Protein AF-A0A7C0TYW8-F1 (afdb_monomer_lite)

Organism: Thermococcus litoralis (NCBI:txid2265)

InterPro domains:
  IPR007197 Radical SAM [PF04055] (31-126)
  IPR007197 Radical SAM [SFLDS00029] (31-128)
  IPR013785 Aldolase-type TIM barrel [G3DSA:3.20.20.70] (14-129)
  IPR058240 Radical SAM superfamily [SSF102114] (24-128)

Radius of gyration: 15.15 Å; chains: 1; bounding box: 33×33×39 Å

Structure (mmCIF, N/CA/C/O backbone):
data_AF-A0A7C0TYW8-F1
#
_entry.id   AF-A0A7C0TYW8-F1
#
loop_
_atom_site.group_PDB
_atom_site.id
_atom_site.type_symbol
_atom_site.label_atom_id
_atom_site.label_alt_id
_atom_site.label_comp_id
_atom_site.label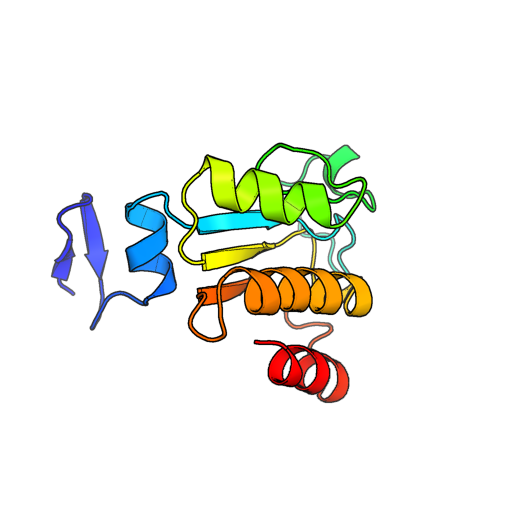_asym_id
_atom_site.label_entity_id
_atom_site.label_seq_id
_atom_site.pdbx_PDB_ins_code
_atom_site.Cartn_x
_atom_site.Cartn_y
_atom_site.Cartn_z
_atom_site.occupancy
_atom_site.B_iso_or_equiv
_atom_site.auth_seq_id
_atom_site.auth_comp_id
_atom_site.auth_asym_id
_atom_site.auth_atom_id
_atom_site.pdbx_PDB_model_num
ATOM 1 N N . MET A 1 1 ? 10.270 -15.587 22.797 1.00 87.81 1 MET A N 1
ATOM 2 C CA . MET A 1 1 ? 9.183 -15.760 21.805 1.00 87.81 1 MET A CA 1
ATOM 3 C C . MET A 1 1 ? 7.892 -16.067 22.555 1.00 87.81 1 MET A C 1
ATOM 5 O O . MET A 1 1 ? 7.957 -16.802 23.530 1.00 87.81 1 MET A O 1
ATOM 9 N N . ARG A 1 2 ? 6.754 -15.474 22.178 1.00 92.88 2 ARG A N 1
ATOM 10 C CA . ARG A 1 2 ? 5.457 -15.630 22.868 1.00 92.88 2 ARG A CA 1
ATOM 11 C C . ARG A 1 2 ? 4.417 -16.196 21.904 1.00 92.88 2 ARG A C 1
ATOM 13 O O . ARG A 1 2 ? 4.348 -15.735 20.767 1.00 92.88 2 ARG A O 1
ATOM 20 N N . LYS A 1 3 ? 3.621 -17.173 22.345 1.00 93.44 3 LYS A N 1
ATOM 21 C CA . LYS A 1 3 ? 2.490 -17.695 21.564 1.00 93.44 3 LYS A CA 1
ATOM 22 C C . LYS A 1 3 ? 1.366 -16.655 21.556 1.00 93.44 3 LYS A C 1
ATOM 24 O O . LYS A 1 3 ? 1.052 -16.083 22.598 1.00 93.44 3 LYS A O 1
ATOM 29 N N . THR A 1 4 ? 0.794 -16.378 20.393 1.00 90.00 4 THR A N 1
ATOM 30 C CA . THR A 1 4 ? -0.356 -15.480 20.247 1.00 90.00 4 THR A CA 1
ATOM 31 C C . THR A 1 4 ? -1.658 -16.270 20.399 1.00 90.00 4 THR A C 1
ATOM 33 O O . THR A 1 4 ? -1.678 -17.495 20.272 1.00 90.00 4 THR A O 1
ATOM 36 N N . LYS A 1 5 ? -2.778 -15.571 20.606 1.00 90.44 5 LYS A N 1
ATOM 37 C CA . LYS A 1 5 ? -4.118 -16.185 20.577 1.00 90.44 5 LYS A CA 1
ATOM 38 C C . LYS A 1 5 ? -4.557 -16.664 19.181 1.00 90.44 5 LYS A C 1
ATOM 40 O O . LYS A 1 5 ? -5.615 -17.259 19.058 1.00 90.44 5 LYS A O 1
ATOM 45 N N . TYR A 1 6 ? -3.749 -16.411 18.148 1.00 88.19 6 TYR A N 1
ATOM 46 C CA . TYR A 1 6 ? -4.021 -16.738 16.745 1.00 88.19 6 TYR A CA 1
ATOM 47 C C . TYR A 1 6 ? -3.169 -17.919 16.252 1.00 88.19 6 TYR A C 1
ATOM 49 O O . TYR A 1 6 ? -2.812 -17.978 15.081 1.00 88.19 6 TYR A O 1
ATOM 57 N N . TYR A 1 7 ? -2.772 -18.821 17.158 1.00 89.56 7 TYR A N 1
ATOM 58 C CA . TYR A 1 7 ? -1.950 -20.005 16.859 1.00 89.56 7 TYR A CA 1
ATOM 59 C C . TYR A 1 7 ? -0.592 -19.704 16.190 1.00 89.56 7 TYR A C 1
ATOM 61 O O . TYR A 1 7 ? 0.017 -20.587 15.594 1.00 89.56 7 TYR A O 1
ATOM 69 N N . SER A 1 8 ? -0.083 -18.477 16.335 1.00 90.38 8 SER A N 1
ATOM 70 C CA . SER A 1 8 ? 1.221 -18.039 15.823 1.00 90.38 8 SER A CA 1
ATOM 71 C C . SER A 1 8 ? 2.180 -17.662 16.958 1.00 90.38 8 SER A C 1
ATOM 73 O O . SER A 1 8 ? 1.818 -17.696 18.137 1.00 90.38 8 SER A O 1
ATOM 75 N N . TYR A 1 9 ? 3.414 -17.287 16.617 1.00 93.12 9 TYR A N 1
ATOM 76 C CA . TYR A 1 9 ? 4.430 -16.844 17.570 1.00 93.12 9 TYR A CA 1
ATOM 77 C C . TYR A 1 9 ? 4.900 -15.424 17.248 1.00 93.12 9 TYR A C 1
ATOM 79 O O . TYR A 1 9 ? 4.983 -15.041 16.086 1.00 93.12 9 TYR A O 1
ATOM 87 N N . THR A 1 10 ? 5.233 -14.646 18.279 1.00 93.06 10 THR A N 1
ATOM 88 C CA . THR A 1 10 ? 5.804 -13.299 18.137 1.00 93.06 10 THR A CA 1
ATOM 89 C C . THR A 1 10 ? 7.098 -13.162 18.934 1.00 93.06 10 THR A C 1
ATOM 91 O O . THR A 1 10 ? 7.236 -13.682 20.050 1.00 93.06 10 THR A O 1
ATOM 94 N N . VAL A 1 11 ? 8.055 -12.431 18.373 1.00 93.62 11 VAL A N 1
ATOM 95 C CA . VAL A 1 11 ? 9.245 -11.941 19.076 1.00 93.62 11 VAL A CA 1
ATOM 96 C C . VAL A 1 11 ? 9.018 -10.454 19.334 1.00 93.62 11 VAL A C 1
ATOM 98 O O . VAL A 1 11 ? 8.632 -9.735 18.423 1.00 93.62 11 VAL A O 1
ATOM 101 N N . GLY A 1 12 ? 9.168 -10.000 20.580 1.00 91.56 12 GLY A N 1
ATOM 102 C CA . GLY A 1 12 ? 8.805 -8.629 20.953 1.00 91.56 12 GLY A CA 1
ATOM 103 C C . GLY A 1 12 ? 7.295 -8.373 20.891 1.00 91.56 12 GLY A C 1
ATOM 104 O O . GLY A 1 12 ? 6.493 -9.248 21.247 1.00 91.56 12 GLY A O 1
ATOM 105 N N . GLU A 1 13 ? 6.913 -7.160 20.500 1.00 91.00 13 GLU A N 1
ATOM 106 C CA . GLU A 1 13 ? 5.522 -6.773 20.259 1.00 91.00 13 GLU A CA 1
ATOM 107 C C . GLU A 1 13 ? 5.125 -6.997 18.802 1.00 91.00 13 GLU A C 1
ATOM 109 O O . GLU A 1 13 ? 5.913 -6.784 17.885 1.00 91.00 13 GLU A O 1
ATOM 114 N N . LEU A 1 14 ? 3.873 -7.397 18.583 1.00 91.44 14 LEU A N 1
ATOM 115 C CA . LEU A 1 14 ? 3.350 -7.578 17.235 1.00 91.44 14 LEU A CA 1
ATOM 116 C C . LEU A 1 14 ? 3.293 -6.214 16.509 1.00 91.44 14 LEU A C 1
ATOM 118 O O . LEU A 1 14 ? 2.748 -5.272 17.084 1.00 91.44 14 LEU A O 1
ATOM 122 N N . PRO A 1 15 ? 3.780 -6.068 15.264 1.00 92.75 15 PRO A N 1
ATOM 123 C CA . PRO A 1 15 ? 3.689 -4.802 14.533 1.00 92.75 15 PRO A CA 1
ATOM 124 C C . PRO A 1 15 ? 2.238 -4.350 14.309 1.00 92.75 15 PRO A C 1
ATOM 126 O O . PRO A 1 15 ? 1.340 -5.184 14.164 1.00 92.75 15 PRO A O 1
ATOM 129 N N . LYS A 1 16 ? 1.995 -3.032 14.216 1.00 94.44 16 LYS A N 1
ATOM 130 C CA . LYS A 1 16 ? 0.645 -2.462 14.003 1.00 94.44 16 LYS A CA 1
ATOM 131 C C . LYS A 1 16 ? -0.055 -3.077 12.785 1.00 94.44 16 LYS A C 1
ATOM 133 O O . LYS A 1 16 ? -1.216 -3.458 12.884 1.00 94.44 16 LYS A O 1
ATOM 138 N N . GLY A 1 17 ? 0.664 -3.255 11.674 1.00 94.19 17 GLY A N 1
ATOM 139 C CA . GLY A 1 17 ? 0.136 -3.920 10.478 1.00 94.19 17 GLY A CA 1
ATOM 140 C C . GLY A 1 17 ? -0.370 -5.335 10.740 1.00 94.19 17 GLY A C 1
ATOM 141 O O . GLY A 1 17 ? -1.475 -5.667 10.325 1.00 94.19 17 GLY A O 1
ATOM 142 N N . CYS A 1 18 ? 0.387 -6.139 11.488 1.00 92.69 18 CYS A N 1
ATOM 143 C CA . 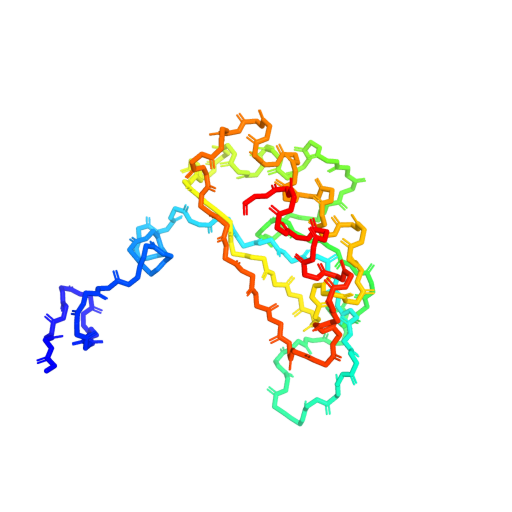CYS A 1 18 ? -0.017 -7.491 11.860 1.00 92.69 18 CYS A CA 1
ATOM 144 C C . CYS A 1 18 ? -1.208 -7.490 12.829 1.00 92.69 18 CYS A C 1
ATOM 146 O O . CYS A 1 18 ? -2.098 -8.316 12.660 1.00 92.69 18 CYS A O 1
ATOM 148 N N . LYS A 1 19 ? -1.266 -6.552 13.794 1.00 93.94 19 LYS A N 1
ATOM 149 C CA . LYS A 1 19 ? -2.425 -6.390 14.699 1.00 93.94 19 LYS A CA 1
ATOM 150 C C . LYS A 1 19 ? -3.724 -6.119 13.925 1.00 93.94 19 LYS A C 1
ATOM 152 O O . LYS A 1 19 ? -4.747 -6.690 14.277 1.00 93.94 19 LYS A O 1
ATOM 157 N N . LEU A 1 20 ? -3.668 -5.289 12.881 1.00 95.88 20 LEU A N 1
ATOM 158 C CA . LEU A 1 20 ? -4.827 -4.979 12.033 1.00 95.88 20 LEU A CA 1
ATOM 159 C C . LEU A 1 20 ? -5.157 -6.116 11.053 1.00 95.88 20 LEU A C 1
ATOM 161 O O . LEU A 1 20 ? -6.322 -6.407 10.813 1.00 95.88 20 LEU A O 1
ATOM 165 N N . CYS A 1 21 ? -4.138 -6.788 10.510 1.00 92.94 21 CYS A N 1
ATOM 166 C CA . CYS A 1 21 ? -4.318 -7.899 9.574 1.00 92.94 21 CYS A CA 1
ATOM 167 C C . CYS A 1 21 ? -5.082 -9.068 10.213 1.00 92.94 21 CYS A C 1
ATOM 169 O O . CYS A 1 21 ? -6.052 -9.550 9.643 1.00 92.94 21 CYS A O 1
ATOM 171 N N . VAL A 1 22 ? -4.725 -9.466 11.441 1.00 93.12 22 VAL A N 1
ATOM 172 C CA . VAL A 1 22 ? -5.443 -10.541 12.160 1.00 93.12 22 VAL A CA 1
ATOM 173 C C . VAL A 1 22 ? -6.885 -10.177 12.532 1.00 93.12 22 VAL A C 1
ATOM 175 O O . VAL A 1 22 ? -7.654 -11.060 12.892 1.00 93.12 22 VAL A O 1
ATOM 178 N N . GLN A 1 23 ? -7.252 -8.893 12.472 1.00 93.50 23 GLN A N 1
ATOM 179 C CA . GLN A 1 23 ? -8.628 -8.419 12.649 1.00 93.50 23 GLN A CA 1
ATOM 180 C C . GLN A 1 23 ? -9.412 -8.381 11.328 1.00 93.50 23 GLN A C 1
ATOM 182 O O . GLN A 1 23 ? -10.602 -8.102 11.358 1.00 93.50 23 GLN A O 1
ATOM 187 N N . GLY A 1 24 ? -8.760 -8.616 10.183 1.00 93.81 24 GLY A N 1
ATOM 188 C CA . GLY A 1 24 ? -9.360 -8.425 8.860 1.00 93.81 24 GLY A CA 1
ATOM 189 C C . GLY A 1 24 ? -9.519 -6.955 8.455 1.00 93.81 24 GLY A C 1
ATOM 190 O O . GLY A 1 24 ? -10.173 -6.668 7.467 1.00 93.81 24 GLY A O 1
ATOM 191 N N . ALA A 1 25 ? -8.904 -6.014 9.180 1.00 96.38 25 ALA A N 1
ATOM 192 C CA . ALA A 1 25 ? -9.130 -4.574 9.015 1.00 96.38 25 ALA A CA 1
ATOM 193 C C . ALA A 1 25 ? -8.107 -3.888 8.086 1.00 96.38 25 ALA A C 1
ATOM 195 O O . ALA A 1 25 ? -7.841 -2.687 8.213 1.00 96.38 25 ALA A O 1
ATOM 196 N N . LYS A 1 26 ? -7.448 -4.649 7.202 1.00 97.38 26 LYS A N 1
ATOM 197 C CA . LYS A 1 26 ? -6.452 -4.136 6.251 1.00 97.38 26 LYS A CA 1
ATOM 198 C C . LYS A 1 26 ? -6.949 -4.346 4.826 1.00 97.38 26 LYS A C 1
ATOM 200 O O . LYS A 1 26 ? -6.952 -5.480 4.362 1.00 97.38 26 LYS A O 1
ATOM 205 N N . LEU A 1 27 ? -7.210 -3.247 4.119 1.00 98.44 27 LEU A N 1
ATOM 206 C CA . LEU A 1 27 ? -7.408 -3.268 2.673 1.00 98.44 27 LEU A CA 1
ATOM 207 C C . LEU A 1 27 ? -6.157 -3.841 2.000 1.00 98.44 27 LEU A C 1
ATOM 209 O O . LEU A 1 27 ? -5.051 -3.352 2.249 1.00 98.44 27 LEU A O 1
ATOM 213 N N . VAL A 1 28 ? -6.309 -4.832 1.127 1.00 98.38 28 VAL A N 1
ATOM 214 C CA . VAL A 1 28 ? -5.220 -5.279 0.251 1.00 98.38 28 VAL A CA 1
ATOM 215 C C . VAL A 1 28 ? -5.250 -4.417 -1.003 1.00 98.38 28 VAL A C 1
ATOM 217 O O . VAL A 1 28 ? -6.146 -4.543 -1.827 1.00 98.38 28 VAL A O 1
ATOM 220 N N . LEU A 1 29 ? -4.287 -3.513 -1.152 1.00 98.56 29 LEU A N 1
ATOM 221 C CA . LEU A 1 29 ? -4.226 -2.594 -2.284 1.00 98.56 29 LEU A CA 1
ATOM 222 C C . LEU A 1 29 ? -3.172 -3.074 -3.285 1.00 98.56 29 LEU A C 1
ATOM 224 O O . LEU A 1 29 ? -1.976 -2.845 -3.101 1.00 98.56 29 LEU A O 1
ATOM 228 N N . PHE A 1 30 ? -3.617 -3.751 -4.339 1.00 98.69 30 PHE A N 1
ATOM 229 C CA . PHE A 1 30 ? -2.784 -4.218 -5.443 1.00 98.69 30 PHE A CA 1
ATOM 230 C C . PHE A 1 30 ? -2.633 -3.097 -6.482 1.00 98.69 30 PHE A C 1
ATOM 232 O O . PHE A 1 30 ? -3.594 -2.725 -7.150 1.00 98.69 30 PHE A O 1
ATOM 239 N N . THR A 1 31 ? -1.438 -2.529 -6.614 1.00 98.31 31 THR A N 1
ATOM 240 C CA . THR A 1 31 ? -1.204 -1.281 -7.378 1.00 98.31 31 THR A CA 1
ATOM 241 C C . THR A 1 31 ? -0.853 -1.498 -8.852 1.00 98.31 31 THR A C 1
ATOM 243 O O . THR A 1 31 ? -1.194 -0.675 -9.707 1.00 98.31 31 THR A O 1
ATOM 246 N N . THR A 1 32 ? -0.143 -2.583 -9.148 1.00 98.56 32 THR A N 1
ATOM 247 C CA . THR A 1 32 ? 0.301 -2.988 -10.486 1.00 98.56 32 THR A CA 1
ATOM 248 C C . THR A 1 32 ? 0.832 -4.417 -10.426 1.00 98.56 32 THR A C 1
ATOM 250 O O . THR A 1 32 ? 1.364 -4.825 -9.393 1.00 98.56 32 THR A O 1
ATOM 253 N N . GLY A 1 33 ? 0.745 -5.173 -11.519 1.00 98.25 33 GLY A N 1
ATOM 254 C CA . GLY A 1 33 ? 1.473 -6.432 -11.685 1.00 98.25 33 GLY A CA 1
ATOM 255 C C . GLY A 1 33 ? 2.924 -6.263 -12.126 1.00 98.25 33 GLY A C 1
ATOM 256 O O . GLY A 1 33 ? 3.710 -7.202 -11.998 1.00 98.25 33 GLY A O 1
ATOM 257 N N . ALA A 1 34 ? 3.302 -5.065 -12.589 1.00 98.12 34 ALA A N 1
ATOM 258 C CA . ALA A 1 34 ? 4.653 -4.781 -13.047 1.00 98.12 34 ALA A CA 1
ATOM 259 C C . ALA A 1 34 ? 5.670 -4.963 -11.910 1.00 98.12 34 ALA A C 1
ATOM 261 O O . ALA A 1 34 ? 5.483 -4.474 -10.793 1.00 98.12 34 ALA A O 1
ATOM 262 N N . CYS A 1 35 ? 6.763 -5.660 -12.207 1.00 97.81 35 CYS A N 1
ATOM 263 C CA . CYS A 1 35 ? 7.843 -5.924 -11.267 1.00 97.81 35 CYS A CA 1
ATOM 264 C C . CYS A 1 35 ? 9.183 -5.928 -12.013 1.00 97.81 35 CYS A C 1
ATOM 266 O O . CYS A 1 35 ? 9.269 -6.534 -13.081 1.00 97.81 35 CYS A O 1
ATOM 268 N N . PRO A 1 36 ? 10.256 -5.329 -11.464 1.00 97.00 36 PRO A N 1
ATOM 269 C CA . PRO A 1 36 ? 11.599 -5.428 -12.042 1.00 97.00 36 PRO A CA 1
ATOM 270 C C . PRO A 1 36 ? 12.237 -6.816 -11.839 1.00 97.00 36 PRO A C 1
ATOM 272 O O . PRO A 1 36 ? 13.400 -7.017 -12.186 1.00 97.00 36 PRO A O 1
ATOM 275 N N . ARG A 1 37 ? 11.522 -7.767 -11.222 1.00 96.62 37 ARG A N 1
ATOM 276 C CA . ARG A 1 37 ? 11.984 -9.134 -10.970 1.00 96.62 37 ARG A CA 1
ATOM 277 C C . ARG A 1 37 ? 11.032 -10.151 -11.587 1.00 96.62 37 ARG A C 1
ATOM 279 O O . ARG A 1 37 ? 9.821 -9.959 -11.575 1.00 96.62 37 ARG A O 1
ATOM 286 N N . ASP A 1 38 ? 11.596 -11.279 -12.001 1.00 95.62 38 ASP A N 1
ATOM 287 C CA . ASP A 1 38 ? 10.858 -12.469 -12.425 1.00 95.62 38 ASP A CA 1
ATOM 288 C C . ASP A 1 38 ? 11.261 -13.667 -11.551 1.00 95.62 38 ASP A C 1
ATOM 290 O O . ASP A 1 38 ? 12.083 -14.508 -11.909 1.00 95.62 38 ASP A O 1
ATOM 294 N N . CYS A 1 39 ? 10.773 -13.675 -10.307 1.00 96.19 39 CYS A N 1
ATOM 295 C CA . CYS A 1 39 ? 11.135 -14.705 -9.335 1.00 96.19 39 CYS A CA 1
ATOM 296 C C . CYS A 1 39 ? 10.499 -16.056 -9.701 1.00 96.19 39 CYS A C 1
ATOM 298 O O . CYS A 1 39 ? 9.289 -16.128 -9.917 1.00 96.19 39 CYS A O 1
ATOM 300 N N . PHE A 1 40 ? 11.272 -17.145 -9.621 1.00 96.69 40 PHE A N 1
ATOM 301 C CA . PHE A 1 40 ? 10.790 -18.512 -9.893 1.00 96.69 40 PHE A CA 1
ATOM 302 C C . PHE A 1 40 ? 9.634 -18.968 -8.982 1.00 96.69 40 PHE A C 1
ATOM 304 O O . PHE A 1 40 ? 8.903 -19.890 -9.321 1.00 96.69 40 PHE A O 1
ATOM 311 N N . TYR A 1 41 ? 9.480 -18.336 -7.815 1.00 96.38 41 TYR A N 1
ATOM 312 C CA . TYR A 1 41 ? 8.432 -18.624 -6.833 1.00 96.38 41 TYR A CA 1
ATOM 313 C C . TYR A 1 41 ? 7.292 -17.596 -6.849 1.00 96.38 41 TYR A C 1
ATOM 315 O O . TYR A 1 41 ? 6.443 -17.625 -5.958 1.00 96.38 41 TYR A O 1
ATOM 323 N N . CYS A 1 42 ? 7.284 -16.641 -7.788 1.00 96.88 42 CYS A N 1
ATOM 324 C CA . CYS A 1 42 ? 6.287 -15.573 -7.792 1.00 96.88 42 CYS A CA 1
ATOM 325 C C . CYS A 1 42 ? 4.877 -16.160 -7.996 1.00 96.88 42 CYS A C 1
ATOM 327 O O . CYS A 1 42 ? 4.607 -16.717 -9.064 1.00 96.88 42 CYS A O 1
ATOM 329 N N . PRO A 1 43 ? 3.966 -16.013 -7.012 1.00 95.94 43 PRO A N 1
ATOM 330 C CA . PRO A 1 43 ? 2.650 -16.644 -7.053 1.00 95.94 43 PRO A CA 1
ATOM 331 C C . PRO A 1 43 ? 1.654 -15.886 -7.940 1.00 95.94 43 PRO A C 1
ATOM 333 O O . PRO A 1 43 ? 0.525 -16.341 -8.110 1.00 95.94 43 PRO A O 1
ATOM 336 N N . LEU A 1 44 ? 2.033 -14.718 -8.478 1.00 96.88 44 LEU A N 1
ATOM 337 C CA . LEU A 1 44 ? 1.164 -13.954 -9.364 1.00 96.88 44 LEU A CA 1
ATOM 338 C C . LEU A 1 44 ? 0.935 -14.719 -10.660 1.00 96.88 44 LEU A C 1
ATOM 340 O O . LEU A 1 44 ? 1.876 -15.084 -11.373 1.00 96.88 44 LEU A O 1
ATOM 344 N N . SER A 1 45 ? -0.341 -14.901 -10.969 1.00 95.81 45 SER A N 1
ATOM 345 C CA . SER A 1 45 ? -0.790 -15.456 -12.229 1.00 95.81 45 SER A CA 1
ATOM 346 C C . SER A 1 45 ? -0.437 -14.543 -13.409 1.00 95.81 45 SER A C 1
ATOM 348 O O . SER A 1 45 ? -0.268 -13.337 -13.212 1.00 95.81 45 SER A O 1
ATOM 350 N N . PRO A 1 46 ? -0.376 -15.072 -14.646 1.00 96.00 46 PRO A N 1
ATOM 351 C CA . PRO A 1 46 ? -0.004 -14.283 -15.820 1.00 96.00 46 PRO A CA 1
ATOM 352 C C . PRO A 1 46 ? -0.810 -12.986 -15.969 1.00 96.00 46 PRO A C 1
ATOM 354 O O . PRO A 1 46 ? -0.230 -11.922 -16.123 1.00 96.00 46 PRO A O 1
ATOM 357 N N . TRP A 1 47 ? -2.134 -13.035 -15.791 1.00 95.94 47 TRP A N 1
ATOM 358 C CA . TRP A 1 47 ? -2.983 -11.844 -15.912 1.00 95.94 47 TRP A CA 1
ATOM 359 C C . TRP A 1 47 ? -2.783 -10.824 -14.782 1.00 95.94 47 TRP A C 1
ATOM 361 O O . TRP A 1 47 ? -3.013 -9.638 -14.990 1.00 95.94 47 TRP A O 1
ATOM 371 N N . ARG A 1 48 ? -2.355 -11.254 -13.584 1.00 96.38 48 ARG A N 1
ATOM 372 C CA . ARG A 1 48 ? -2.013 -10.335 -12.485 1.00 96.38 48 ARG A CA 1
ATOM 373 C C . ARG A 1 48 ? -0.599 -9.774 -12.598 1.00 96.38 48 ARG A C 1
ATOM 375 O O . ARG A 1 48 ? -0.274 -8.890 -11.818 1.00 96.38 48 ARG A O 1
ATOM 382 N N . ARG A 1 49 ? 0.235 -10.271 -13.517 1.00 96.88 49 ARG A N 1
ATOM 383 C CA . ARG A 1 49 ? 1.549 -9.682 -13.832 1.00 96.88 49 ARG A CA 1
ATOM 384 C C . ARG A 1 49 ? 1.447 -8.513 -14.818 1.00 96.88 49 ARG A C 1
ATOM 386 O O . ARG A 1 49 ? 2.392 -7.742 -14.936 1.00 96.88 49 ARG A O 1
ATOM 393 N N . GLU A 1 50 ? 0.298 -8.352 -15.469 1.00 97.38 50 GLU A N 1
ATOM 394 C CA . GLU A 1 50 ? -0.014 -7.187 -16.299 1.00 97.38 50 GLU A CA 1
ATOM 395 C C . GLU A 1 50 ? -0.179 -5.909 -15.458 1.00 97.38 50 GLU A C 1
ATOM 397 O O . GLU A 1 50 ? -0.285 -5.949 -14.229 1.00 97.38 50 GLU A O 1
ATOM 402 N N . ASP A 1 51 ? -0.233 -4.744 -16.107 1.00 97.69 51 ASP A N 1
ATOM 403 C CA . ASP A 1 51 ? -0.444 -3.469 -15.410 1.00 97.69 51 ASP A CA 1
ATOM 404 C C . ASP A 1 51 ? -1.915 -3.263 -14.998 1.00 97.69 51 ASP A C 1
ATOM 406 O O . ASP A 1 51 ? -2.634 -2.435 -15.554 1.00 97.69 51 ASP A O 1
ATOM 410 N N . VAL A 1 52 ? -2.360 -4.049 -14.016 1.00 98.25 52 VAL A N 1
ATOM 411 C CA . VAL A 1 52 ? -3.712 -4.045 -13.441 1.00 98.25 52 VAL A CA 1
ATOM 412 C C . VAL A 1 52 ? -3.686 -3.672 -11.958 1.00 98.25 52 VAL A C 1
ATOM 414 O O . VAL A 1 52 ? -2.708 -3.942 -11.260 1.00 98.25 52 VAL A O 1
ATOM 417 N N . SER A 1 53 ? -4.767 -3.076 -11.454 1.00 98.56 53 SER A N 1
ATOM 418 C CA . SER A 1 53 ? -4.887 -2.653 -10.055 1.00 98.56 53 SER A CA 1
ATOM 419 C C . SER A 1 53 ? -6.215 -3.074 -9.422 1.00 98.56 53 SER A C 1
ATOM 421 O O . SER A 1 53 ? -7.258 -3.116 -10.079 1.00 98.56 53 SER A O 1
ATOM 423 N N . TYR A 1 54 ? -6.162 -3.413 -8.132 1.00 98.75 54 TYR A N 1
ATOM 424 C CA . TYR A 1 54 ? -7.296 -3.914 -7.357 1.00 98.75 54 TYR A CA 1
ATOM 425 C C . TYR A 1 54 ? -7.275 -3.390 -5.920 1.00 98.75 54 TYR A C 1
ATOM 427 O O . TYR A 1 54 ? -6.222 -3.302 -5.287 1.00 98.75 54 TYR A O 1
ATOM 435 N N . ALA A 1 55 ? -8.458 -3.095 -5.395 1.00 98.50 55 ALA A N 1
ATOM 436 C CA . ALA A 1 55 ? -8.716 -2.930 -3.974 1.00 98.50 55 ALA A CA 1
ATOM 437 C C . ALA A 1 55 ? -9.399 -4.225 -3.511 1.00 98.50 55 ALA A C 1
ATOM 439 O O . ALA A 1 55 ? -10.487 -4.548 -3.979 1.00 98.50 55 ALA A O 1
ATOM 440 N N . ASN A 1 56 ? -8.728 -5.016 -2.675 1.00 97.56 56 ASN A N 1
ATOM 441 C CA . ASN A 1 56 ? -9.054 -6.425 -2.455 1.00 97.56 56 ASN A CA 1
ATOM 442 C C . ASN A 1 56 ? -9.185 -7.169 -3.804 1.00 97.56 56 ASN A C 1
ATOM 444 O O . ASN A 1 56 ? -8.211 -7.286 -4.549 1.00 97.56 56 ASN A O 1
ATOM 448 N N . GLU A 1 57 ? -10.395 -7.621 -4.138 1.00 96.56 57 GLU A N 1
ATOM 449 C CA . GLU A 1 57 ? -10.728 -8.292 -5.401 1.00 96.56 57 GLU A CA 1
ATOM 450 C C . GLU A 1 57 ? -11.474 -7.380 -6.393 1.00 96.56 57 GLU A C 1
ATOM 452 O O . GLU A 1 57 ? -11.765 -7.788 -7.519 1.00 96.56 57 GLU A O 1
ATOM 457 N N . ARG A 1 58 ? -11.765 -6.128 -6.015 1.00 97.81 58 ARG A N 1
ATOM 458 C CA . ARG A 1 58 ? -12.448 -5.146 -6.864 1.00 97.81 58 ARG A CA 1
ATOM 459 C C . ARG A 1 58 ? -11.442 -4.453 -7.795 1.00 97.81 58 ARG A C 1
ATOM 461 O O . ARG A 1 58 ? -10.511 -3.821 -7.294 1.00 97.81 58 ARG A O 1
ATOM 468 N N . PRO A 1 59 ? -11.608 -4.517 -9.132 1.00 98.31 59 PRO A N 1
ATOM 469 C CA . PRO A 1 59 ? -10.774 -3.753 -10.059 1.00 98.31 59 PRO A CA 1
ATOM 470 C C . PRO A 1 59 ? -10.900 -2.250 -9.806 1.00 98.31 59 PRO A C 1
ATOM 472 O O . PRO A 1 59 ? -12.014 -1.742 -9.665 1.00 98.31 59 PRO A O 1
ATOM 475 N N . ILE A 1 60 ? -9.776 -1.537 -9.808 1.00 98.62 60 ILE A N 1
ATOM 476 C CA . ILE A 1 60 ? -9.757 -0.080 -9.644 1.00 98.62 60 ILE A CA 1
ATOM 477 C C . ILE A 1 60 ? -9.849 0.561 -11.030 1.00 98.62 60 ILE A C 1
ATOM 479 O O . ILE A 1 60 ? -8.903 0.504 -11.815 1.00 98.62 60 ILE A O 1
ATOM 483 N N . LYS A 1 61 ? -10.989 1.181 -11.338 1.00 97.81 61 LYS A N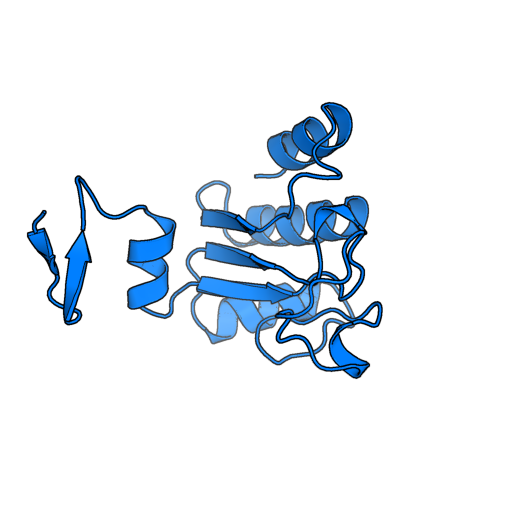 1
ATOM 484 C CA . LYS A 1 61 ? -11.189 1.973 -12.564 1.00 97.81 61 LYS A CA 1
ATOM 485 C C . LYS A 1 61 ? -11.014 3.463 -12.297 1.00 97.81 61 LYS A C 1
ATOM 487 O O . LYS A 1 61 ? -10.664 4.214 -13.202 1.00 97.81 61 LYS A O 1
ATOM 492 N N . ASN A 1 62 ? -11.275 3.890 -11.066 1.00 98.06 62 ASN A N 1
ATOM 493 C CA . ASN A 1 62 ? -11.070 5.250 -10.587 1.00 98.06 62 ASN A CA 1
ATOM 494 C C . ASN A 1 62 ? -10.800 5.248 -9.070 1.00 98.06 62 ASN A C 1
ATOM 496 O O . ASN A 1 62 ? -10.946 4.230 -8.396 1.00 98.06 62 ASN A O 1
ATOM 500 N N . LEU A 1 63 ? -10.416 6.400 -8.521 1.00 98.25 63 LEU A N 1
ATOM 501 C CA . LEU A 1 63 ? -10.027 6.523 -7.112 1.00 98.25 63 LEU A CA 1
ATOM 502 C C . LEU A 1 63 ? -11.174 6.227 -6.128 1.00 98.25 63 LEU A C 1
ATOM 504 O O . LEU A 1 63 ? -10.907 5.761 -5.020 1.00 98.25 63 LEU A O 1
ATOM 508 N N . ASN A 1 64 ? -12.439 6.426 -6.523 1.00 98.38 64 ASN A N 1
ATOM 509 C CA . ASN A 1 64 ? -13.579 6.121 -5.653 1.00 98.38 64 ASN A CA 1
ATOM 510 C C . ASN A 1 64 ? -13.718 4.621 -5.396 1.00 98.38 64 ASN A C 1
ATOM 512 O O . ASN A 1 64 ? -14.128 4.254 -4.300 1.00 98.38 64 ASN A O 1
ATOM 516 N N . ASP A 1 65 ? -13.306 3.757 -6.331 1.00 98.62 65 ASP A N 1
ATOM 517 C CA . ASP A 1 65 ? -13.339 2.302 -6.122 1.00 98.62 65 ASP A CA 1
ATOM 518 C C . ASP A 1 65 ? -12.512 1.890 -4.891 1.00 98.62 65 ASP A C 1
ATOM 520 O O . ASP A 1 65 ? -12.911 1.002 -4.140 1.00 98.62 65 ASP A O 1
ATOM 524 N N . ILE A 1 66 ? -11.388 2.575 -4.647 1.00 98.62 66 ILE A N 1
ATOM 525 C CA . ILE A 1 66 ? -10.514 2.339 -3.488 1.00 98.62 66 ILE A CA 1
ATOM 526 C C . ILE A 1 66 ? -11.218 2.764 -2.197 1.00 98.62 66 ILE A C 1
ATOM 528 O O . ILE A 1 66 ? -11.206 2.030 -1.208 1.00 98.62 66 ILE A O 1
ATOM 532 N N . ILE A 1 67 ? -11.823 3.954 -2.203 1.00 98.56 67 ILE A N 1
ATOM 533 C CA . ILE A 1 67 ? -12.503 4.526 -1.036 1.00 98.56 67 ILE A CA 1
ATOM 534 C C . ILE A 1 67 ? -13.728 3.684 -0.672 1.00 98.56 67 ILE A C 1
ATOM 536 O O . ILE A 1 67 ? -13.942 3.386 0.501 1.00 98.56 67 ILE A O 1
ATOM 540 N N . GLU A 1 68 ? -14.532 3.307 -1.664 1.00 98.50 68 GLU A N 1
ATOM 541 C CA . GLU A 1 68 ? -15.723 2.481 -1.476 1.00 98.50 68 GLU A CA 1
ATOM 542 C C . GLU A 1 68 ? -15.362 1.119 -0.888 1.00 98.50 68 GLU A C 1
ATOM 544 O O . GLU A 1 68 ? -15.936 0.728 0.124 1.00 98.50 68 GLU A O 1
ATOM 549 N N . GLU A 1 69 ? -14.368 0.430 -1.453 1.00 98.56 69 GLU A N 1
ATOM 550 C CA . GLU A 1 69 ? -13.929 -0.872 -0.945 1.00 98.56 69 GLU A CA 1
ATOM 551 C C . GLU A 1 69 ? -13.337 -0.773 0.471 1.00 98.56 69 GLU A C 1
ATOM 553 O O . GLU A 1 69 ? -13.569 -1.634 1.324 1.00 98.56 69 GLU A O 1
ATOM 558 N N . ALA A 1 70 ? -12.587 0.294 0.762 1.00 98.38 70 ALA A N 1
ATOM 559 C CA . ALA A 1 70 ? -12.076 0.558 2.105 1.00 98.38 70 ALA A CA 1
ATOM 560 C C . ALA A 1 70 ? -13.205 0.811 3.118 1.00 98.38 70 ALA A C 1
ATOM 562 O O . ALA A 1 70 ? -13.102 0.364 4.259 1.00 98.38 70 ALA A O 1
ATOM 563 N N . LYS A 1 71 ? -14.289 1.486 2.711 1.00 98.19 71 LYS A N 1
ATOM 564 C CA . LYS A 1 71 ? -15.475 1.708 3.555 1.00 98.19 71 LYS A CA 1
ATOM 565 C C . LYS A 1 71 ? -16.264 0.422 3.780 1.00 98.19 71 LYS A C 1
ATOM 567 O O . LYS A 1 71 ? -16.627 0.146 4.912 1.00 98.19 71 LYS A O 1
ATOM 572 N N . ILE A 1 72 ? -16.502 -0.368 2.731 1.00 97.62 72 ILE A N 1
ATOM 573 C CA . ILE A 1 72 ? -17.304 -1.603 2.805 1.00 97.62 72 ILE A CA 1
ATOM 574 C C . ILE A 1 72 ? -16.728 -2.598 3.822 1.00 97.62 72 ILE A C 1
ATOM 576 O O . ILE A 1 72 ? -17.486 -3.285 4.499 1.00 97.62 72 ILE A O 1
ATOM 580 N N . GLN A 1 73 ? -15.401 -2.672 3.937 1.00 95.94 73 GLN A N 1
ATOM 581 C CA . GLN A 1 73 ? -14.732 -3.578 4.876 1.00 95.94 73 GLN A CA 1
ATOM 582 C C . GLN A 1 73 ? -14.426 -2.954 6.250 1.00 95.94 73 GLN A C 1
ATOM 584 O O . GLN A 1 73 ? -13.765 -3.602 7.060 1.00 95.94 73 GLN A O 1
ATOM 589 N N . ASP A 1 74 ? -14.796 -1.689 6.481 1.00 97.06 74 ASP A N 1
ATOM 590 C CA . ASP A 1 74 ? -14.379 -0.905 7.652 1.00 97.06 74 ASP A CA 1
ATOM 591 C C . ASP A 1 74 ? -12.848 -0.903 7.858 1.00 97.06 74 ASP A C 1
ATOM 593 O O . ASP A 1 74 ? -12.319 -1.176 8.943 1.00 97.06 74 ASP A O 1
ATOM 597 N N . ALA A 1 75 ? -12.099 -0.616 6.787 1.00 98.00 75 ALA A N 1
ATOM 598 C CA . ALA A 1 75 ? -10.642 -0.659 6.813 1.00 98.00 75 ALA A CA 1
ATOM 599 C C . ALA A 1 75 ? -10.060 0.332 7.837 1.00 98.00 75 ALA A C 1
ATOM 601 O O . ALA A 1 75 ? -10.423 1.505 7.889 1.00 98.00 75 ALA A O 1
ATOM 602 N N . LEU A 1 76 ? -9.059 -0.121 8.594 1.00 97.94 76 LEU A N 1
ATOM 603 C CA . LEU A 1 76 ? -8.258 0.701 9.517 1.00 97.94 76 LEU A CA 1
ATOM 604 C C . LEU A 1 76 ? -6.832 0.954 8.988 1.00 97.94 76 LEU A C 1
ATOM 606 O O . LEU A 1 76 ? -5.994 1.600 9.632 1.00 97.94 76 LEU A O 1
ATOM 610 N N . GLY A 1 77 ? -6.522 0.405 7.816 1.00 98.06 77 GLY A N 1
ATOM 611 C CA . GLY A 1 77 ? -5.271 0.606 7.104 1.00 98.06 77 GLY A CA 1
ATOM 612 C C . GLY A 1 77 ? -5.246 -0.135 5.768 1.00 98.06 77 GLY A C 1
ATOM 613 O O . GLY A 1 77 ? -6.135 -0.929 5.485 1.00 98.06 77 GLY A O 1
ATOM 614 N N . ALA A 1 78 ? -4.182 0.044 4.982 1.00 98.31 78 ALA A N 1
ATOM 615 C CA . ALA A 1 78 ? -3.992 -0.660 3.709 1.00 98.31 78 ALA A CA 1
ATOM 616 C C . ALA A 1 78 ? -2.604 -1.305 3.580 1.00 98.31 78 ALA A C 1
ATOM 618 O O . ALA A 1 78 ? -1.587 -0.724 3.978 1.00 98.31 78 ALA A O 1
ATOM 619 N N . GLY A 1 79 ? -2.566 -2.558 3.135 1.00 98.25 79 GLY A N 1
ATOM 620 C CA . GLY A 1 79 ? -1.364 -3.267 2.714 1.00 98.25 79 GLY A CA 1
ATOM 621 C C . GLY A 1 79 ? -1.165 -3.055 1.218 1.00 98.25 79 GLY A C 1
ATOM 622 O O . GLY A 1 79 ? -1.926 -3.602 0.428 1.00 98.25 79 GLY A O 1
ATOM 623 N N . VAL A 1 80 ? -0.177 -2.253 0.840 1.00 98.44 80 VAL A N 1
ATOM 624 C CA . VAL A 1 80 ? 0.110 -1.894 -0.549 1.00 98.44 80 VAL A CA 1
ATOM 625 C C . VAL A 1 80 ? 1.047 -2.934 -1.146 1.00 98.44 80 VAL A C 1
ATOM 627 O O . VAL A 1 80 ? 2.145 -3.156 -0.638 1.00 98.44 80 VAL A O 1
ATOM 630 N N . THR A 1 81 ? 0.594 -3.597 -2.200 1.00 98.06 81 THR A N 1
ATOM 631 C CA . THR A 1 81 ? 1.260 -4.739 -2.831 1.00 98.06 81 THR A CA 1
ATOM 632 C C . THR A 1 81 ? 1.073 -4.692 -4.353 1.00 98.06 81 THR A C 1
ATOM 634 O O . THR A 1 81 ? 0.574 -3.705 -4.904 1.00 98.06 81 THR A O 1
ATOM 637 N N . GLY A 1 82 ? 1.509 -5.734 -5.050 1.00 97.19 82 GLY A N 1
ATOM 638 C CA . GLY A 1 82 ? 1.534 -5.805 -6.504 1.00 97.19 82 GLY A CA 1
ATOM 639 C C . GLY A 1 82 ? 2.525 -6.861 -6.979 1.00 97.19 82 GLY A C 1
ATOM 640 O O . GLY A 1 82 ? 2.833 -7.807 -6.252 1.00 97.19 82 GLY A O 1
ATOM 641 N N . GLY A 1 83 ? 3.085 -6.637 -8.162 1.00 97.88 83 GLY A N 1
ATOM 642 C CA . GLY A 1 83 ? 4.417 -7.119 -8.510 1.00 97.88 83 GLY A CA 1
ATOM 643 C C . GLY A 1 83 ? 5.475 -6.378 -7.685 1.00 97.88 83 GLY A C 1
ATOM 644 O O . GLY A 1 83 ? 6.062 -6.942 -6.765 1.00 97.88 83 GLY A O 1
ATOM 645 N N . ASP A 1 84 ? 5.672 -5.091 -7.972 1.00 98.19 84 ASP A N 1
ATOM 646 C CA . ASP A 1 84 ? 6.345 -4.141 -7.080 1.00 98.19 84 ASP A CA 1
ATOM 647 C C . ASP A 1 84 ? 5.654 -2.769 -7.196 1.00 98.19 84 ASP A C 1
ATOM 649 O O . ASP A 1 84 ? 5.711 -2.166 -8.273 1.00 98.19 84 ASP A O 1
ATOM 653 N N . PRO A 1 85 ? 5.022 -2.245 -6.127 1.00 98.38 85 PRO A N 1
ATOM 654 C CA . PRO A 1 85 ? 4.356 -0.940 -6.136 1.00 98.38 85 PRO A CA 1
ATOM 655 C C . PRO A 1 85 ? 5.242 0.220 -6.598 1.00 98.38 85 PRO A C 1
ATOM 657 O O . PRO A 1 85 ? 4.738 1.205 -7.142 1.00 98.38 85 PRO A O 1
ATOM 660 N N . LEU A 1 86 ? 6.563 0.114 -6.417 1.00 98.44 86 LEU A N 1
ATOM 661 C CA . LEU A 1 86 ? 7.504 1.140 -6.870 1.00 98.44 86 LEU A CA 1
ATOM 662 C C . LEU A 1 86 ? 7.647 1.189 -8.402 1.00 98.44 86 LEU A C 1
ATOM 664 O O . LEU A 1 86 ? 8.103 2.198 -8.931 1.00 98.44 86 LEU A O 1
ATOM 668 N N . SER A 1 87 ? 7.215 0.154 -9.134 1.00 98.31 87 SER A N 1
ATOM 669 C CA . SER A 1 87 ? 7.206 0.138 -10.612 1.00 98.31 87 SER A CA 1
ATOM 670 C C . SER A 1 87 ? 6.187 1.109 -11.220 1.00 98.31 87 SER A C 1
ATOM 672 O O . SER A 1 87 ? 6.231 1.397 -12.419 1.00 98.31 87 SER A O 1
ATOM 674 N N . ARG A 1 88 ? 5.237 1.579 -10.404 1.00 98.25 88 ARG A N 1
ATOM 675 C CA . ARG A 1 88 ? 4.227 2.594 -10.729 1.00 98.25 88 ARG A CA 1
ATOM 676 C C . ARG A 1 88 ? 4.113 3.569 -9.559 1.00 98.25 88 ARG A C 1
ATOM 678 O O . ARG A 1 88 ? 3.045 3.719 -8.967 1.00 98.25 88 ARG A O 1
ATOM 685 N N . ILE A 1 89 ? 5.238 4.183 -9.189 1.00 98.25 89 ILE A N 1
ATOM 686 C CA . ILE A 1 89 ? 5.353 4.980 -7.964 1.00 98.25 89 ILE A CA 1
ATOM 687 C C . ILE A 1 89 ? 4.339 6.127 -7.902 1.00 98.25 89 ILE A C 1
ATOM 689 O O . ILE A 1 89 ? 3.713 6.308 -6.863 1.00 98.25 89 ILE A O 1
ATOM 693 N N . GLU A 1 90 ? 4.090 6.837 -9.002 1.00 98.38 90 GLU A N 1
ATOM 694 C CA . GLU A 1 90 ? 3.120 7.938 -9.053 1.00 98.38 90 GLU A CA 1
ATOM 695 C C . GLU A 1 90 ? 1.701 7.459 -8.710 1.00 98.38 90 GLU A C 1
ATOM 697 O O . GLU A 1 90 ? 1.033 8.054 -7.866 1.00 98.38 90 GLU A O 1
ATOM 702 N N . ARG A 1 91 ? 1.273 6.327 -9.287 1.00 98.38 91 ARG A N 1
ATOM 703 C CA . ARG A 1 91 ? -0.026 5.700 -8.990 1.00 98.38 91 ARG A CA 1
ATOM 704 C C . ARG A 1 91 ? -0.095 5.232 -7.537 1.00 98.38 91 ARG A C 1
ATOM 706 O O . ARG A 1 91 ? -1.098 5.435 -6.861 1.00 98.38 91 ARG A O 1
ATOM 713 N N . THR A 1 92 ? 0.972 4.604 -7.049 1.00 98.50 92 THR A N 1
ATOM 714 C CA . THR A 1 92 ? 1.063 4.133 -5.662 1.00 98.50 92 THR A CA 1
ATOM 715 C C . THR A 1 92 ? 0.921 5.289 -4.671 1.00 98.50 92 THR A C 1
ATOM 717 O O . THR A 1 92 ? 0.162 5.183 -3.708 1.00 98.50 92 THR A O 1
ATOM 720 N N . VAL A 1 93 ? 1.607 6.40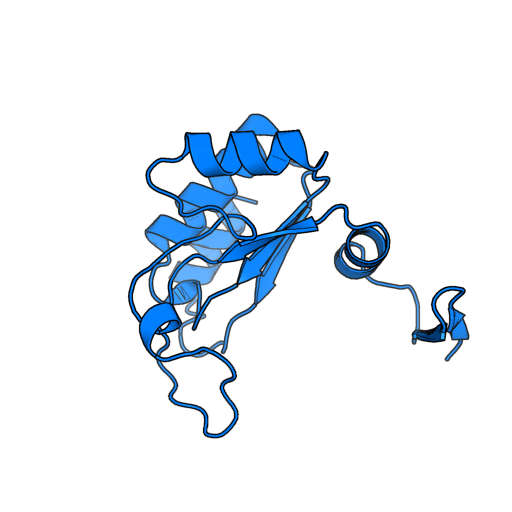3 -4.928 1.00 98.62 93 VAL A N 1
ATOM 721 C CA . VAL A 1 93 ? 1.535 7.637 -4.133 1.00 98.62 93 VAL A CA 1
ATOM 722 C C . VAL A 1 93 ? 0.127 8.225 -4.168 1.00 98.62 93 VAL A C 1
ATOM 724 O O . VAL A 1 93 ? -0.414 8.553 -3.114 1.00 98.62 93 VAL A O 1
ATOM 727 N N . GLU A 1 94 ? -0.495 8.305 -5.346 1.00 98.69 94 GLU A N 1
ATOM 728 C CA . GLU A 1 94 ? -1.868 8.798 -5.505 1.00 98.69 94 GLU A CA 1
ATOM 729 C C . GLU A 1 94 ? -2.871 7.961 -4.697 1.00 98.69 94 GLU A C 1
ATOM 731 O O . GLU A 1 94 ? -3.679 8.509 -3.946 1.00 98.69 94 GLU A O 1
ATOM 736 N N . TYR A 1 95 ? -2.783 6.632 -4.773 1.00 98.62 95 TYR A N 1
ATOM 737 C CA . TYR A 1 95 ? -3.695 5.754 -4.039 1.00 98.62 95 TYR A CA 1
ATOM 738 C C . TYR A 1 95 ? -3.510 5.863 -2.520 1.00 98.62 95 TYR A C 1
ATOM 740 O O . TYR A 1 95 ? -4.493 5.883 -1.776 1.00 98.62 95 TYR A O 1
ATOM 748 N N . ILE A 1 96 ? -2.261 5.949 -2.045 1.00 98.62 96 ILE A N 1
ATOM 749 C CA . ILE A 1 96 ? -1.959 6.147 -0.620 1.00 98.62 96 ILE A CA 1
ATOM 750 C C . ILE A 1 96 ? -2.510 7.492 -0.140 1.00 98.62 96 ILE A C 1
ATOM 752 O O . ILE A 1 96 ? -3.175 7.544 0.898 1.00 98.62 96 ILE A O 1
ATOM 756 N N . LYS A 1 97 ? -2.280 8.555 -0.916 1.00 98.50 97 LYS A N 1
ATOM 757 C CA . LYS A 1 97 ? -2.752 9.904 -0.612 1.00 98.50 97 LYS A CA 1
ATOM 758 C C . LYS A 1 97 ? -4.274 9.944 -0.473 1.00 98.50 97 LYS A C 1
ATOM 760 O O . LYS A 1 97 ? -4.768 10.416 0.544 1.00 98.50 97 LYS A O 1
ATOM 765 N N . VAL A 1 98 ? -5.012 9.358 -1.418 1.00 98.31 98 VAL A N 1
ATOM 766 C CA . VAL A 1 98 ? -6.485 9.296 -1.366 1.00 98.31 98 VAL A CA 1
ATOM 767 C C . VAL A 1 98 ? -6.989 8.604 -0.099 1.00 98.31 98 VAL A C 1
ATOM 769 O O . VAL A 1 98 ? -7.946 9.072 0.523 1.00 98.31 98 VAL A O 1
ATOM 772 N N . LEU A 1 99 ? -6.348 7.507 0.314 1.00 98.50 99 LEU A N 1
ATOM 773 C CA . LEU A 1 99 ? -6.695 6.814 1.557 1.00 98.50 99 LEU A CA 1
ATOM 774 C C . LEU A 1 99 ? -6.435 7.698 2.786 1.00 98.50 99 LEU A C 1
ATOM 776 O O . LEU A 1 99 ? -7.279 7.777 3.677 1.00 98.50 99 LEU A O 1
ATOM 780 N N . LYS A 1 100 ? -5.292 8.383 2.842 1.00 98.25 100 LYS A N 1
ATOM 781 C CA . LYS A 1 100 ? -4.936 9.276 3.956 1.00 98.25 100 LYS A CA 1
ATOM 782 C C . LYS A 1 100 ? -5.853 10.494 4.040 1.00 98.25 100 LYS A C 1
ATOM 784 O O . LYS A 1 100 ? -6.312 10.821 5.130 1.00 98.25 100 LYS A O 1
ATOM 789 N N . GLU A 1 101 ? -6.209 11.091 2.908 1.00 97.88 101 GLU A N 1
ATOM 790 C CA . GLU A 1 101 ? -7.150 12.215 2.845 1.00 97.88 101 GLU A CA 1
ATOM 791 C C . GLU A 1 101 ? -8.567 11.814 3.290 1.00 97.88 101 GLU A C 1
ATOM 793 O O . GLU A 1 101 ? -9.241 12.589 3.964 1.00 97.88 101 GLU A O 1
ATOM 798 N N . ASN A 1 102 ? -9.019 10.594 2.968 1.00 98.06 102 ASN A N 1
ATOM 799 C CA . ASN A 1 102 ? -10.376 10.136 3.301 1.00 98.06 102 ASN A CA 1
ATOM 800 C C . ASN A 1 102 ? -10.512 9.533 4.707 1.00 98.06 102 ASN A C 1
ATOM 802 O O . ASN A 1 102 ? -11.569 9.663 5.323 1.00 98.06 102 ASN A O 1
ATOM 806 N N . PHE A 1 103 ? -9.481 8.849 5.208 1.00 98.00 103 PHE A N 1
ATOM 807 C CA . PHE A 1 103 ? -9.530 8.117 6.484 1.00 98.00 103 PHE A CA 1
ATOM 808 C C . PHE A 1 103 ? -8.618 8.717 7.570 1.00 98.00 103 PHE A C 1
ATOM 810 O O . PHE A 1 103 ? -8.595 8.238 8.708 1.00 98.00 103 PHE A O 1
ATOM 817 N N . GLY A 1 104 ? -7.891 9.784 7.236 1.00 97.69 104 GLY A N 1
ATOM 818 C CA . GLY A 1 104 ? -7.031 10.556 8.125 1.00 97.69 104 GLY A CA 1
ATOM 819 C C . GLY A 1 104 ? -5.578 10.077 8.178 1.00 97.69 104 GLY A C 1
ATOM 820 O O . GLY A 1 104 ? -5.253 8.915 7.930 1.00 97.69 104 GLY A O 1
ATOM 821 N N . GLU A 1 105 ? -4.690 10.967 8.628 1.00 95.56 105 GLU A N 1
ATOM 822 C CA . GLU A 1 105 ? -3.234 10.744 8.705 1.00 95.56 105 GLU A CA 1
ATOM 823 C C . GLU A 1 105 ? -2.821 9.500 9.509 1.00 95.56 105 GLU A C 1
ATOM 825 O O . GLU A 1 105 ? -1.773 8.895 9.280 1.00 95.56 105 GLU A O 1
ATOM 830 N N . LYS A 1 106 ? -3.656 9.063 10.459 1.00 96.12 106 LYS A N 1
ATOM 831 C CA . LYS A 1 106 ? -3.387 7.879 11.293 1.00 96.12 106 LYS A CA 1
ATOM 832 C C . LYS A 1 106 ? -3.729 6.550 10.608 1.00 96.12 106 LYS A C 1
ATOM 834 O O . LYS A 1 106 ? -3.396 5.494 11.175 1.00 96.12 106 LYS A O 1
ATOM 839 N N . PHE A 1 107 ? -4.370 6.587 9.436 1.00 97.94 107 PHE A N 1
ATOM 840 C CA . PHE A 1 107 ? -4.696 5.410 8.637 1.00 97.94 107 PHE A CA 1
ATOM 841 C C . PHE A 1 107 ? -3.415 4.653 8.286 1.00 97.94 107 PHE A C 1
ATOM 843 O O . PHE A 1 107 ? -2.457 5.206 7.745 1.00 97.94 107 PHE A O 1
ATOM 850 N N . HIS A 1 108 ? -3.340 3.384 8.681 1.00 98.00 108 HIS A N 1
ATOM 851 C CA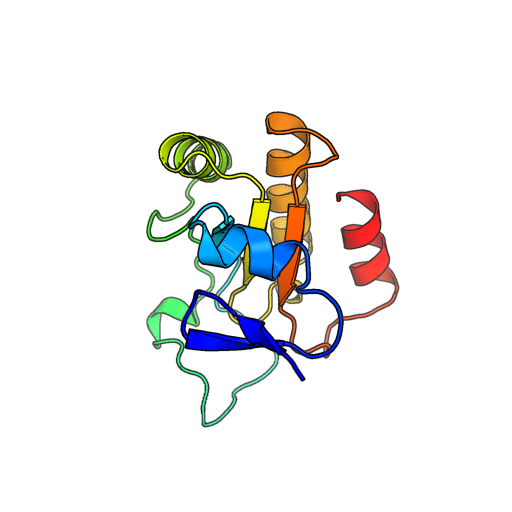 . HIS A 1 108 ? -2.063 2.679 8.688 1.00 98.00 108 HIS A CA 1
ATOM 852 C C . HIS A 1 108 ? -1.711 2.107 7.311 1.00 98.00 108 HIS A C 1
ATOM 854 O O . HIS A 1 108 ? -2.329 1.140 6.855 1.00 98.00 108 HIS A O 1
ATOM 860 N N . ILE A 1 109 ? -0.645 2.616 6.702 1.00 98.12 109 ILE A N 1
ATOM 861 C CA . ILE A 1 109 ? -0.101 2.126 5.434 1.00 98.12 109 ILE A CA 1
ATOM 862 C C . ILE A 1 109 ? 1.092 1.205 5.704 1.00 98.12 109 ILE A C 1
ATOM 864 O O . ILE A 1 109 ? 1.917 1.467 6.572 1.00 98.12 109 ILE A O 1
ATOM 868 N N . HIS A 1 110 ? 1.145 0.081 4.996 1.00 96.88 110 HIS A N 1
ATOM 869 C CA . HIS A 1 110 ? 2.298 -0.820 4.973 1.00 96.88 110 HIS A CA 1
ATOM 870 C C . HIS A 1 110 ? 2.512 -1.248 3.527 1.00 96.88 110 HIS A C 1
ATOM 872 O O . HIS A 1 110 ? 1.571 -1.758 2.928 1.00 96.88 110 HIS A O 1
ATOM 878 N N . LEU A 1 111 ? 3.703 -1.029 2.976 1.00 97.62 111 LEU A N 1
ATOM 879 C CA . LEU A 1 111 ? 4.010 -1.284 1.571 1.00 97.62 111 LEU A CA 1
ATOM 880 C C . LEU A 1 111 ? 5.053 -2.394 1.441 1.00 97.62 111 LEU A C 1
ATOM 882 O O . LEU A 1 111 ? 6.081 -2.365 2.114 1.00 97.62 111 LEU A O 1
ATOM 886 N N . TYR A 1 112 ? 4.787 -3.349 0.555 1.00 96.75 112 TYR A N 1
ATOM 887 C CA . TYR A 1 112 ? 5.713 -4.415 0.183 1.00 96.75 112 TYR A CA 1
ATOM 888 C C . TYR A 1 112 ? 6.468 -4.011 -1.082 1.00 96.75 112 TYR A C 1
ATOM 890 O O . TYR A 1 112 ? 5.844 -3.611 -2.057 1.00 96.75 112 TYR A O 1
ATOM 898 N N . THR A 1 113 ? 7.794 -4.124 -1.091 1.00 97.31 113 THR A N 1
ATOM 899 C CA . THR A 1 113 ? 8.622 -3.853 -2.276 1.00 97.31 113 THR A CA 1
ATOM 900 C C . THR A 1 113 ? 9.796 -4.820 -2.335 1.00 97.31 113 THR A C 1
ATOM 902 O O . THR A 1 113 ? 10.250 -5.327 -1.307 1.00 97.31 113 THR A O 1
ATOM 905 N N . THR A 1 114 ? 10.316 -5.063 -3.538 1.00 95.81 114 THR A N 1
ATOM 906 C CA . THR A 1 114 ? 11.553 -5.831 -3.728 1.00 95.81 114 THR A CA 1
ATOM 907 C C . THR A 1 114 ? 12.807 -5.033 -3.356 1.00 95.81 114 THR A C 1
ATOM 909 O O . THR A 1 114 ? 13.900 -5.601 -3.307 1.00 95.81 114 THR A O 1
ATOM 912 N N . GLY A 1 115 ? 12.665 -3.717 -3.158 1.00 96.81 115 GLY A N 1
ATOM 913 C CA . GLY A 1 115 ? 13.751 -2.790 -2.839 1.00 96.81 115 GLY A CA 1
ATOM 914 C C . GLY A 1 115 ? 14.600 -2.361 -4.039 1.00 96.81 115 GLY A C 1
ATOM 915 O O . GLY A 1 115 ? 15.389 -1.432 -3.908 1.00 96.81 115 GLY A O 1
ATOM 916 N N . VAL A 1 116 ? 14.430 -2.971 -5.220 1.00 97.75 116 VAL A N 1
ATOM 917 C CA . VAL A 1 116 ? 15.223 -2.644 -6.425 1.00 97.75 116 VAL A CA 1
ATOM 918 C C . VAL A 1 116 ? 15.029 -1.191 -6.854 1.00 97.75 116 VAL A C 1
ATOM 920 O O . VAL A 1 116 ? 15.978 -0.529 -7.256 1.00 97.75 116 VAL A O 1
ATOM 923 N N . LEU A 1 117 ? 13.796 -0.696 -6.745 1.00 97.94 117 LEU A N 1
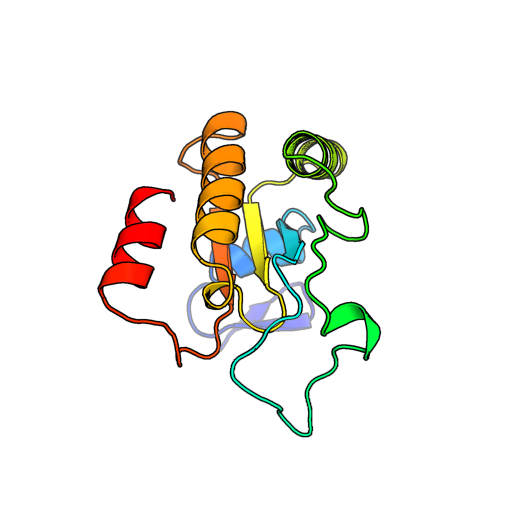ATOM 924 C CA . LEU A 1 117 ? 13.413 0.661 -7.134 1.00 97.94 117 LEU A CA 1
ATOM 925 C C . LEU A 1 117 ? 13.324 1.617 -5.934 1.00 97.94 117 LEU A C 1
ATOM 927 O O . LEU A 1 117 ? 12.780 2.713 -6.065 1.00 97.94 117 LEU A O 1
ATOM 931 N N . ALA A 1 118 ? 13.841 1.230 -4.763 1.00 97.62 118 ALA A N 1
ATOM 932 C CA . ALA A 1 118 ? 13.825 2.048 -3.548 1.00 97.62 118 ALA A CA 1
ATOM 933 C C . ALA A 1 118 ? 14.926 3.124 -3.576 1.00 97.62 118 ALA A C 1
ATOM 935 O O . ALA A 1 118 ? 15.797 3.188 -2.708 1.00 97.62 118 ALA A O 1
ATOM 936 N N . THR A 1 119 ? 14.905 3.962 -4.610 1.00 98.25 119 THR A N 1
ATOM 937 C CA . THR A 1 119 ? 15.764 5.143 -4.709 1.00 98.25 119 THR A CA 1
ATOM 938 C C . THR A 1 119 ? 15.345 6.185 -3.673 1.00 98.25 119 THR A C 1
ATOM 940 O O . THR A 1 119 ? 14.202 6.198 -3.213 1.00 98.25 119 THR A O 1
ATOM 943 N N . LYS A 1 120 ? 16.256 7.102 -3.331 1.00 98.25 120 LYS A N 1
ATOM 944 C CA . LYS A 1 120 ? 15.957 8.220 -2.424 1.00 98.25 120 LYS A CA 1
ATOM 945 C C . LYS A 1 120 ? 14.712 9.000 -2.870 1.00 98.25 120 LYS A C 1
ATOM 947 O O . LYS A 1 120 ? 13.831 9.225 -2.055 1.00 98.25 120 LYS A O 1
ATOM 952 N N . GLU A 1 121 ? 14.614 9.319 -4.160 1.00 98.31 121 GLU A N 1
ATOM 953 C CA . GLU A 1 121 ? 13.469 10.034 -4.737 1.00 98.31 121 GLU A CA 1
ATOM 954 C C . GLU A 1 121 ? 12.144 9.285 -4.514 1.00 98.31 121 GLU A C 1
ATOM 956 O O . GLU A 1 121 ? 11.168 9.864 -4.041 1.00 98.31 121 GLU A O 1
ATOM 961 N N . ASN A 1 122 ? 12.103 7.979 -4.801 1.00 98.19 122 ASN A N 1
ATOM 962 C CA . ASN A 1 122 ? 10.885 7.186 -4.626 1.00 98.19 122 ASN A CA 1
ATOM 963 C C . ASN A 1 122 ? 10.482 7.072 -3.151 1.00 98.19 122 ASN A C 1
ATOM 965 O O . ASN A 1 122 ? 9.295 7.110 -2.828 1.00 98.19 122 ASN A O 1
ATOM 969 N N . LEU A 1 123 ? 11.459 6.961 -2.250 1.00 98.06 123 LEU A N 1
ATOM 970 C CA . LEU A 1 123 ? 11.204 6.926 -0.811 1.00 98.06 123 LEU A CA 1
ATOM 971 C C . LEU A 1 123 ? 10.728 8.283 -0.275 1.00 98.06 123 LEU A C 1
ATOM 973 O O . LEU A 1 123 ? 9.840 8.306 0.572 1.00 98.06 123 LEU A O 1
ATOM 977 N N . GLU A 1 124 ? 11.253 9.400 -0.784 1.00 98.38 124 GLU A N 1
ATOM 978 C CA . GLU A 1 124 ? 10.776 10.749 -0.444 1.00 98.38 124 GLU A CA 1
ATOM 979 C C . GLU A 1 124 ? 9.330 10.965 -0.904 1.00 98.38 124 GLU A C 1
ATOM 981 O O . GLU A 1 124 ? 8.508 11.456 -0.124 1.00 98.38 124 GLU A O 1
ATOM 986 N N . LYS A 1 125 ? 8.986 10.519 -2.123 1.00 98.19 125 LYS A N 1
ATOM 987 C CA . LYS A 1 125 ? 7.599 10.528 -2.616 1.00 98.19 125 LYS A CA 1
ATOM 988 C C . LYS A 1 125 ? 6.671 9.771 -1.659 1.00 98.19 125 LYS A C 1
ATOM 990 O O . LYS A 1 125 ? 5.654 10.323 -1.248 1.00 98.19 125 LYS A O 1
ATOM 995 N N . LEU A 1 126 ? 7.034 8.552 -1.245 1.00 97.69 126 LEU A N 1
ATOM 996 C CA . LEU A 1 126 ? 6.235 7.773 -0.286 1.00 97.69 126 LEU A CA 1
ATOM 997 C C . LEU A 1 126 ? 6.138 8.442 1.087 1.00 97.69 126 LEU A C 1
ATOM 999 O O . LEU A 1 126 ? 5.046 8.525 1.642 1.00 97.69 126 LEU A O 1
ATOM 1003 N N . TYR A 1 127 ? 7.258 8.942 1.613 1.00 96.88 127 TYR A N 1
ATOM 1004 C CA . TYR A 1 127 ? 7.304 9.611 2.913 1.00 96.88 127 TYR A CA 1
ATOM 1005 C C . TYR A 1 127 ? 6.373 10.828 2.969 1.00 96.88 127 TYR A C 1
ATOM 1007 O O . TYR A 1 127 ? 5.745 11.080 3.993 1.00 96.88 127 TYR A O 1
ATOM 1015 N N . SER A 1 128 ? 6.246 11.567 1.863 1.00 95.88 128 SER A N 1
ATOM 1016 C CA . SER A 1 128 ? 5.405 12.767 1.802 1.00 95.88 128 SER A CA 1
ATOM 1017 C C . SER A 1 128 ? 3.894 12.515 1.844 1.00 95.88 128 SER A C 1
ATOM 1019 O O . SER A 1 128 ? 3.151 13.461 2.099 1.00 95.88 128 SER A O 1
ATOM 1021 N N . VAL A 1 129 ? 3.423 11.286 1.594 1.00 94.44 129 VAL A N 1
ATOM 1022 C CA . VAL A 1 129 ? 1.982 10.990 1.467 1.00 94.44 129 VAL A CA 1
ATOM 1023 C C . VAL A 1 129 ? 1.424 10.030 2.508 1.00 94.44 129 VAL A C 1
ATOM 1025 O O . VAL A 1 129 ? 0.244 9.692 2.423 1.00 94.44 129 VAL A O 1
ATOM 1028 N N . GLY A 1 130 ? 2.203 9.568 3.490 1.00 66.00 130 GLY A N 1
ATOM 1029 C CA . GLY A 1 130 ? 1.610 8.700 4.508 1.00 66.00 130 GLY A CA 1
ATOM 1030 C C . GLY A 1 130 ? 2.498 8.193 5.618 1.00 66.00 130 GLY A C 1
ATOM 1031 O O . GLY A 1 130 ? 3.288 7.269 5.348 1.00 66.00 130 GLY A O 1
#

Secondary structure (DSSP, 8-state):
-EE-TTS-EESSSPPHHHHHHTTT-EEEEE--S--S---TT----HHHHSS--EETTEE-SSHHHHHHHHHHTT-SEEEEESS-GGGGHHHHHHHHHHHHHHH-TTSEEEE---STT--HHHHHHHHTT-

Foldseek 3Di:
DDQDPVRDDDDDDDDPVRVCVVVVQAWEKAQALDAPDDDPPDPDDPVLNGGWIDGRNHTDPDLVNNVVSNVVSVHQAYEYHGNACLVVLVSSLVNLQSCCVNVHPNRDYHYDHPCPNVDPVSVVSNVVRD

Sequence (130 aa):
MRKTKYYSYTVGELPKGCKLCVQGAKLVLFTTGACPRDCFYCPLSPWRREDVSYANERPIKNLNDIIEEAKIQDALGAGVTGGDPLSRIERTVEYIKVLKENFGEKFHIHLYTTGVLATKENLEKLYSVG

pLDDT: mean 96.45, std 3.62, range [66.0, 98.75]